Protein AF-A0A2X2JZK0-F1 (afdb_monomer_lite)

Organism: Staphylococcus aureus (NCBI:txid1280)

Structure (mmCIF, N/CA/C/O backbone):
data_AF-A0A2X2JZK0-F1
#
_entry.id   AF-A0A2X2JZK0-F1
#
loop_
_atom_site.group_PDB
_atom_site.id
_atom_site.type_symbol
_atom_site.label_atom_id
_atom_site.label_alt_id
_atom_site.label_comp_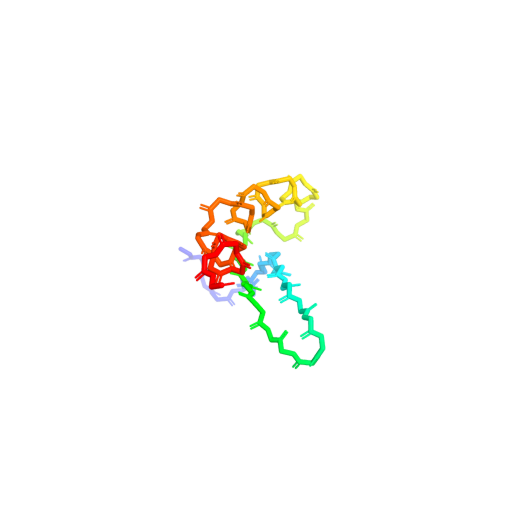id
_atom_site.label_asym_id
_atom_site.label_entity_id
_atom_site.label_seq_id
_atom_site.pdbx_PDB_ins_code
_atom_site.Cartn_x
_atom_site.Cartn_y
_atom_site.Cartn_z
_atom_site.occupancy
_atom_site.B_iso_or_equiv
_atom_site.auth_seq_id
_atom_site.auth_comp_id
_atom_site.auth_asym_id
_atom_site.auth_atom_id
_atom_site.pdbx_PDB_model_num
ATOM 1 N N . MET A 1 1 ? 1.868 -16.061 -18.260 1.00 52.56 1 MET A N 1
ATOM 2 C CA . MET A 1 1 ? 2.645 -16.486 -17.067 1.00 52.56 1 MET A CA 1
ATOM 3 C C . MET A 1 1 ? 3.265 -17.854 -17.359 1.00 52.56 1 MET A C 1
ATOM 5 O O . MET A 1 1 ? 2.574 -18.668 -17.953 1.00 52.56 1 MET A O 1
ATOM 9 N N . LYS A 1 2 ? 4.545 -18.099 -17.029 1.00 54.94 2 LYS A N 1
ATOM 10 C CA . LYS A 1 2 ? 5.237 -19.390 -17.261 1.00 54.94 2 LYS A CA 1
ATOM 11 C C . LYS A 1 2 ? 5.123 -20.292 -16.016 1.00 54.94 2 LYS A C 1
ATOM 13 O O . LYS A 1 2 ? 5.467 -19.828 -14.935 1.00 54.94 2 LYS A O 1
ATOM 18 N N . ASN A 1 3 ? 4.630 -21.526 -16.182 1.00 59.88 3 ASN A N 1
ATOM 19 C CA . ASN A 1 3 ? 4.604 -22.678 -15.250 1.00 59.88 3 ASN A CA 1
ATOM 20 C C . ASN A 1 3 ? 4.846 -22.429 -13.740 1.00 59.88 3 ASN A C 1
ATOM 22 O O . ASN A 1 3 ? 5.712 -23.063 -13.148 1.00 59.88 3 ASN A O 1
ATOM 26 N N . GLY A 1 4 ? 4.084 -21.544 -13.089 1.00 61.72 4 GLY A N 1
ATOM 27 C CA . GLY A 1 4 ? 3.964 -21.506 -11.619 1.00 61.72 4 GLY A CA 1
ATOM 28 C C . GLY A 1 4 ? 5.241 -21.258 -10.791 1.00 61.72 4 GLY A C 1
ATOM 29 O O . GLY A 1 4 ? 5.174 -21.313 -9.568 1.00 61.72 4 GLY A O 1
ATOM 30 N N . GLN A 1 5 ? 6.391 -20.971 -11.409 1.00 64.38 5 GLN A N 1
ATOM 31 C CA . GLN A 1 5 ? 7.688 -20.879 -10.719 1.00 64.38 5 GLN A CA 1
ATOM 32 C C . GLN A 1 5 ? 7.917 -19.526 -10.020 1.00 64.38 5 GLN A C 1
ATOM 34 O O . GLN A 1 5 ? 8.746 -19.415 -9.119 1.00 64.38 5 GLN A O 1
ATOM 39 N N . LEU A 1 6 ? 7.177 -18.487 -10.407 1.00 65.06 6 LEU A N 1
ATOM 40 C CA . LEU A 1 6 ? 7.298 -17.144 -9.842 1.00 65.06 6 LEU A CA 1
ATOM 41 C C . LEU A 1 6 ? 6.155 -16.900 -8.855 1.00 65.06 6 LEU A C 1
ATOM 43 O O . LEU A 1 6 ? 5.003 -16.753 -9.263 1.00 65.06 6 LEU A O 1
ATOM 47 N N . LYS A 1 7 ? 6.476 -16.830 -7.555 1.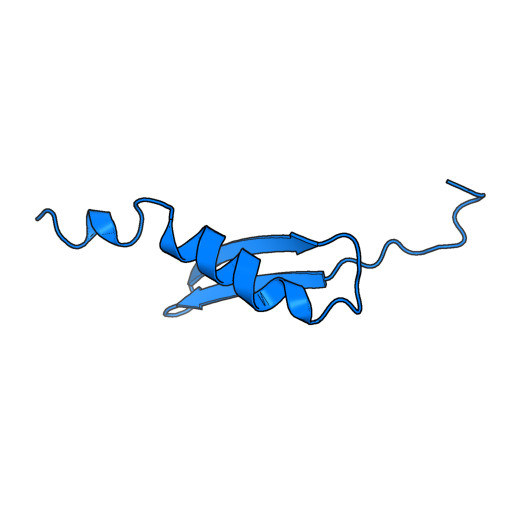00 65.88 7 LYS A N 1
ATOM 48 C CA . LYS A 1 7 ? 5.556 -16.260 -6.562 1.00 65.88 7 LYS A CA 1
ATOM 49 C C . LYS A 1 7 ? 5.344 -14.788 -6.940 1.00 65.88 7 LYS A C 1
ATOM 51 O O . LYS A 1 7 ? 6.338 -14.061 -7.008 1.00 65.88 7 LYS A O 1
ATOM 56 N N . PRO A 1 8 ? 4.110 -14.334 -7.215 1.00 69.50 8 PRO A N 1
ATOM 57 C CA . PRO A 1 8 ? 3.882 -12.925 -7.485 1.00 69.50 8 PRO A CA 1
ATOM 58 C C . PRO A 1 8 ? 4.237 -12.138 -6.222 1.00 69.50 8 PRO A C 1
ATOM 60 O O . PRO A 1 8 ? 3.764 -12.453 -5.130 1.00 69.50 8 PRO A O 1
ATOM 63 N N . ARG A 1 9 ? 5.129 -11.158 -6.359 1.00 81.44 9 ARG A N 1
ATOM 64 C CA . ARG A 1 9 ? 5.554 -10.292 -5.262 1.00 81.44 9 ARG A CA 1
ATOM 65 C C . ARG A 1 9 ? 5.037 -8.899 -5.577 1.00 81.44 9 ARG A C 1
ATOM 67 O O . ARG A 1 9 ? 5.379 -8.351 -6.616 1.00 81.44 9 ARG A O 1
ATOM 74 N N . TYR A 1 10 ? 4.224 -8.364 -4.682 1.00 89.38 10 TYR A N 1
ATOM 75 C CA . TYR A 1 10 ? 3.699 -7.008 -4.764 1.00 89.38 10 TYR A CA 1
ATOM 76 C C . TYR A 1 10 ? 4.362 -6.154 -3.687 1.00 89.38 10 TYR A C 1
ATOM 78 O O . TYR A 1 10 ? 4.784 -6.674 -2.650 1.00 89.38 10 TYR A O 1
ATOM 86 N N . ASN A 1 11 ? 4.455 -4.855 -3.929 1.00 91.50 11 ASN A N 1
ATOM 87 C CA . ASN A 1 11 ? 4.726 -3.881 -2.886 1.00 91.50 11 ASN A CA 1
ATOM 88 C C . ASN A 1 11 ? 3.370 -3.436 -2.316 1.00 91.50 11 ASN A C 1
ATOM 90 O O . ASN A 1 11 ? 2.607 -2.749 -2.991 1.00 91.50 11 ASN A O 1
ATOM 94 N N . LEU A 1 12 ? 3.046 -3.925 -1.118 1.00 91.75 12 LEU A N 1
ATOM 95 C CA . LEU A 1 12 ? 1.814 -3.619 -0.394 1.00 91.75 12 LEU A CA 1
ATOM 96 C C . LEU A 1 12 ? 2.078 -2.454 0.560 1.00 91.75 12 LEU A C 1
ATOM 98 O O . LEU A 1 12 ? 2.927 -2.568 1.445 1.00 91.75 12 LEU A O 1
ATOM 102 N N . GLN A 1 13 ? 1.324 -1.370 0.406 1.00 93.81 13 GLN A N 1
ATOM 103 C CA . GLN A 1 13 ? 1.359 -0.228 1.316 1.00 93.81 13 GLN A CA 1
ATOM 104 C C . GLN A 1 13 ? 0.036 -0.121 2.069 1.00 93.81 13 GLN A C 1
ATOM 106 O O . GLN A 1 13 ? -1.033 -0.305 1.490 1.00 93.81 13 GLN A O 1
ATOM 111 N N . ILE A 1 14 ? 0.114 0.143 3.374 1.00 94.19 14 ILE A N 1
ATOM 112 C CA . ILE A 1 14 ? -1.040 0.202 4.274 1.00 94.19 14 ILE A CA 1
ATOM 113 C C . ILE A 1 14 ? -0.902 1.452 5.141 1.00 94.19 14 ILE A C 1
ATOM 115 O O . ILE A 1 14 ? 0.137 1.667 5.764 1.00 94.19 14 ILE A O 1
ATOM 119 N N . ALA A 1 15 ? -1.959 2.258 5.199 1.00 93.19 15 ALA A N 1
ATOM 120 C CA . ALA A 1 15 ? -2.062 3.397 6.097 1.00 93.19 15 ALA A CA 1
ATOM 121 C C . ALA A 1 15 ? -2.959 3.026 7.275 1.00 93.19 15 ALA A C 1
ATOM 123 O O . ALA A 1 15 ? -4.120 2.655 7.088 1.00 93.19 15 ALA A O 1
ATOM 124 N N . THR A 1 16 ? -2.426 3.136 8.489 1.00 92.88 16 THR A N 1
ATOM 125 C CA . THR A 1 16 ? -3.151 2.814 9.721 1.00 92.88 16 THR A CA 1
ATOM 126 C C . THR A 1 16 ? -3.158 3.992 10.681 1.00 92.88 16 THR A C 1
ATOM 128 O O . THR A 1 16 ? -2.136 4.658 10.841 1.00 92.88 16 THR A O 1
ATOM 131 N N . ASN A 1 17 ? -4.268 4.213 11.378 1.00 91.44 17 ASN A N 1
ATOM 132 C CA . ASN A 1 17 ? -4.362 5.178 12.469 1.00 91.44 17 ASN A CA 1
ATOM 133 C C . ASN A 1 17 ? -5.162 4.576 13.623 1.00 91.44 17 ASN A C 1
ATOM 135 O O . ASN A 1 17 ? -6.212 3.987 13.394 1.00 91.44 17 ASN A O 1
ATOM 139 N N . SER A 1 18 ? -4.661 4.714 14.852 1.00 93.88 18 SER A N 1
ATOM 140 C CA . SER A 1 18 ? -5.347 4.244 16.063 1.00 93.88 18 SER A CA 1
ATOM 141 C C . SER A 1 18 ? -5.876 2.803 15.950 1.00 93.88 18 SER A C 1
ATOM 143 O O . SER A 1 18 ? -7.008 2.512 16.313 1.00 93.88 18 SER A O 1
A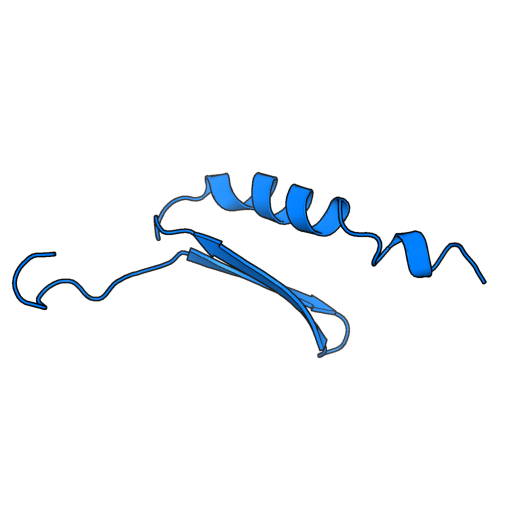TOM 145 N N . GLN A 1 19 ? -5.047 1.897 15.412 1.00 93.12 19 GLN A N 1
ATOM 146 C CA . GLN A 1 19 ? -5.361 0.474 15.177 1.00 93.12 19 GLN A CA 1
ATOM 147 C C . GLN A 1 19 ? -6.368 0.185 14.045 1.00 93.12 19 GLN A C 1
ATOM 149 O O . GLN A 1 19 ? -6.668 -0.978 13.786 1.00 93.12 19 GLN A O 1
ATOM 154 N N . PHE A 1 20 ? -6.830 1.198 13.313 1.00 92.06 20 PHE A N 1
ATOM 155 C CA . PHE A 1 20 ? -7.680 1.030 12.134 1.00 92.06 20 PHE A CA 1
ATOM 156 C C . PHE A 1 20 ? -6.879 1.154 10.841 1.00 92.06 20 PHE A C 1
ATOM 158 O O . PHE A 1 20 ? -5.989 1.999 10.729 1.00 92.06 20 PHE A O 1
ATOM 165 N N . VAL A 1 21 ? -7.222 0.335 9.844 1.00 90.69 21 VAL A N 1
ATOM 166 C CA . VAL A 1 21 ? -6.719 0.481 8.472 1.00 90.69 21 VAL A CA 1
ATOM 167 C C . VAL A 1 21 ? -7.560 1.537 7.765 1.00 90.69 21 VAL A C 1
ATOM 169 O O . VAL A 1 21 ? -8.770 1.378 7.634 1.00 90.69 21 VAL A O 1
ATOM 172 N N . LEU A 1 22 ? -6.918 2.612 7.317 1.00 91.00 22 LEU A N 1
ATOM 173 C CA . LEU A 1 22 ? -7.568 3.727 6.628 1.00 91.00 22 LEU A CA 1
ATOM 174 C C . LEU A 1 22 ? -7.500 3.591 5.105 1.00 91.00 22 LEU A C 1
ATOM 176 O O . LEU A 1 22 ? -8.399 4.044 4.406 1.00 91.00 22 LEU A O 1
ATOM 180 N N . SER A 1 23 ? -6.423 2.997 4.586 1.00 91.81 23 SER A N 1
ATOM 181 C CA . SER A 1 23 ? -6.221 2.781 3.152 1.00 91.81 23 SER A CA 1
ATOM 182 C C . SER A 1 23 ? -5.175 1.696 2.904 1.00 91.81 23 SER A C 1
ATOM 184 O O . SER A 1 23 ? -4.302 1.461 3.745 1.00 91.81 23 SER A O 1
ATOM 186 N N . TYR A 1 24 ? -5.254 1.045 1.746 1.00 93.19 24 TYR A N 1
ATOM 187 C CA . TYR A 1 24 ? -4.260 0.096 1.260 1.00 93.19 24 TYR A CA 1
ATOM 188 C C . TYR A 1 24 ? -4.120 0.203 -0.262 1.00 93.19 24 TYR A C 1
ATOM 190 O O . TYR A 1 24 ? -5.095 0.501 -0.950 1.00 93.19 24 TYR A O 1
ATOM 198 N N . ASP A 1 25 ? -2.922 -0.070 -0.782 1.00 92.88 25 ASP A N 1
ATOM 199 C CA . ASP A 1 25 ? -2.669 -0.149 -2.224 1.00 92.88 25 ASP A CA 1
ATOM 200 C C . ASP A 1 25 ? -1.603 -1.211 -2.555 1.00 92.88 25 ASP A C 1
ATOM 202 O O . ASP A 1 25 ? -0.749 -1.548 -1.726 1.00 92.88 25 ASP A O 1
ATOM 206 N N . LEU A 1 26 ? -1.676 -1.765 -3.766 1.00 92.12 26 LEU A N 1
ATOM 207 C CA . LEU A 1 26 ? -0.878 -2.896 -4.241 1.00 92.12 26 LEU A CA 1
ATOM 208 C C . LEU A 1 26 ? -0.161 -2.545 -5.546 1.00 92.12 26 LEU A C 1
ATOM 210 O O . LEU A 1 26 ? -0.764 -2.478 -6.615 1.00 92.12 26 LEU A O 1
ATOM 214 N N . PHE A 1 27 ? 1.165 -2.447 -5.484 1.00 91.75 27 PHE A N 1
ATOM 215 C CA . PHE A 1 27 ? 1.998 -2.189 -6.655 1.00 91.75 27 PHE A CA 1
ATOM 216 C C . PHE A 1 27 ? 2.645 -3.479 -7.164 1.00 91.75 27 PHE A C 1
ATOM 218 O O . PHE A 1 27 ? 3.204 -4.264 -6.400 1.00 91.75 27 PHE A O 1
ATOM 225 N N . GLN A 1 28 ? 2.604 -3.696 -8.479 1.00 88.56 28 GLN A N 1
ATOM 226 C CA . GLN A 1 28 ? 3.112 -4.915 -9.129 1.00 88.56 28 GLN A CA 1
ATOM 227 C C . GLN A 1 28 ? 4.628 -5.105 -8.998 1.00 88.56 28 GLN A C 1
ATOM 229 O O . GLN A 1 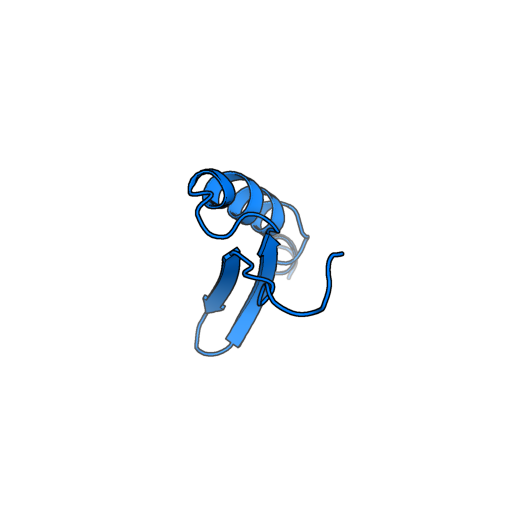28 ? 5.105 -6.236 -9.027 1.00 88.56 28 GLN A O 1
ATOM 234 N N . ASN A 1 29 ? 5.381 -4.012 -8.846 1.00 88.75 29 ASN A N 1
ATOM 235 C CA . ASN A 1 29 ? 6.834 -4.046 -8.746 1.00 88.75 29 ASN A CA 1
ATOM 236 C C . ASN A 1 29 ? 7.267 -4.047 -7.272 1.00 88.75 29 ASN A C 1
ATOM 238 O O . ASN A 1 29 ? 7.184 -3.018 -6.601 1.00 88.75 29 ASN A O 1
ATOM 242 N N . PRO A 1 30 ? 7.778 -5.170 -6.750 1.00 83.88 30 PRO A N 1
ATOM 243 C CA . PRO A 1 30 ? 7.999 -5.343 -5.316 1.00 83.88 30 PRO A CA 1
ATOM 244 C C . PRO A 1 30 ? 9.177 -4.550 -4.742 1.00 83.88 30 PRO A C 1
ATOM 246 O O . PRO A 1 30 ? 9.264 -4.385 -3.530 1.00 83.88 30 PRO A O 1
ATOM 249 N N . THR A 1 31 ? 10.097 -4.098 -5.594 1.00 86.75 31 THR A N 1
ATOM 250 C CA . THR A 1 31 ? 11.298 -3.341 -5.201 1.00 86.75 31 THR A CA 1
ATOM 251 C C . THR A 1 31 ? 11.194 -1.869 -5.611 1.00 86.75 31 THR A C 1
ATOM 253 O O . THR A 1 31 ? 12.164 -1.126 -5.503 1.00 86.75 31 THR A O 1
ATOM 256 N N . ASP A 1 32 ? 10.037 -1.433 -6.118 1.00 89.62 32 ASP A N 1
ATOM 257 C CA . ASP A 1 32 ? 9.848 -0.046 -6.528 1.00 89.62 32 ASP A CA 1
ATOM 258 C C . ASP A 1 32 ? 9.604 0.855 -5.311 1.00 89.62 32 ASP A C 1
ATOM 260 O O . ASP A 1 32 ? 8.515 0.885 -4.730 1.00 89.62 32 ASP A O 1
ATOM 264 N N . THR A 1 33 ? 10.640 1.605 -4.937 1.00 89.00 33 THR A N 1
ATOM 265 C CA . THR A 1 33 ? 10.625 2.560 -3.823 1.00 89.00 33 THR A CA 1
ATOM 266 C C . THR A 1 33 ? 9.959 3.891 -4.174 1.00 89.00 33 THR A C 1
ATOM 268 O O . THR A 1 33 ? 9.704 4.696 -3.282 1.00 89.00 33 THR A O 1
ATOM 271 N N . ARG A 1 34 ? 9.633 4.141 -5.451 1.00 93.44 34 ARG A N 1
ATOM 272 C CA . ARG A 1 34 ? 8.980 5.385 -5.903 1.00 93.44 34 ARG A CA 1
ATOM 273 C C . ARG A 1 34 ? 7.472 5.382 -5.675 1.00 93.44 34 ARG A C 1
ATOM 275 O O . ARG A 1 34 ? 6.821 6.394 -5.905 1.00 93.44 34 ARG A O 1
ATOM 282 N N . THR A 1 35 ? 6.927 4.267 -5.202 1.00 92.75 35 THR A N 1
ATOM 283 C CA . THR A 1 35 ? 5.495 4.043 -4.969 1.00 92.75 35 THR A CA 1
ATOM 284 C C . THR A 1 35 ? 4.944 4.780 -3.743 1.00 92.75 35 THR A C 1
ATOM 286 O O . THR A 1 35 ? 3.730 4.861 -3.584 1.00 92.75 35 THR A O 1
ATOM 289 N N . LEU A 1 36 ? 5.792 5.358 -2.882 1.00 91.31 36 LEU A N 1
ATOM 290 C CA . LEU A 1 36 ? 5.334 6.109 -1.705 1.00 91.31 36 LEU A CA 1
ATOM 291 C C . LEU A 1 36 ? 4.623 7.419 -2.082 1.00 91.31 36 LEU A C 1
ATOM 293 O O . LEU A 1 36 ? 3.570 7.726 -1.537 1.00 91.31 36 LEU A O 1
ATOM 297 N N . ILE A 1 37 ? 5.173 8.185 -3.031 1.00 93.12 37 ILE A N 1
ATOM 298 C CA . ILE A 1 37 ? 4.560 9.439 -3.499 1.00 93.12 37 ILE A CA 1
ATOM 299 C C . ILE A 1 37 ? 3.154 9.190 -4.077 1.00 93.12 37 ILE A C 1
ATOM 301 O O . ILE A 1 37 ? 2.220 9.829 -3.595 1.00 93.12 37 ILE A O 1
ATOM 305 N N . PRO A 1 38 ? 2.948 8.262 -5.038 1.00 91.19 38 PRO A N 1
ATOM 306 C CA . PRO A 1 38 ? 1.612 7.997 -5.562 1.00 91.19 38 PRO A CA 1
ATOM 307 C C . P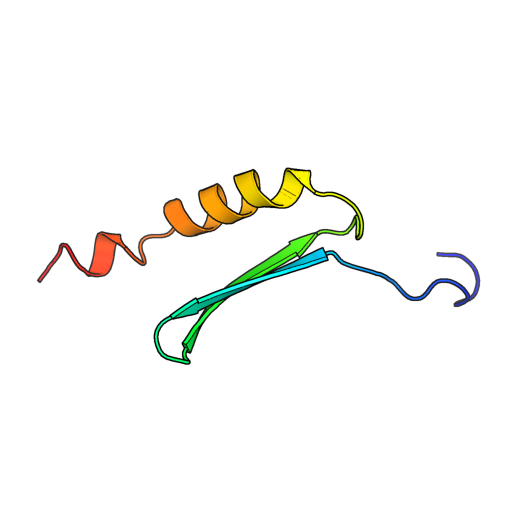RO A 1 38 ? 0.661 7.426 -4.502 1.00 91.19 38 PRO A C 1
ATOM 309 O O . PRO A 1 38 ? -0.508 7.796 -4.512 1.00 91.19 38 PRO A O 1
ATOM 312 N N . PHE A 1 39 ? 1.139 6.614 -3.550 1.00 91.62 39 PHE A N 1
ATOM 313 C CA . PHE A 1 39 ? 0.323 6.143 -2.423 1.00 91.62 39 PHE A CA 1
ATOM 314 C C . PHE A 1 39 ? -0.171 7.299 -1.536 1.00 91.62 39 PHE A C 1
ATOM 316 O O . PHE A 1 39 ? -1.353 7.372 -1.201 1.00 91.62 39 PHE A O 1
ATOM 323 N N . LEU A 1 40 ? 0.703 8.255 -1.204 1.00 90.31 40 LEU A N 1
ATOM 324 C CA . LEU A 1 40 ? 0.317 9.446 -0.444 1.00 90.31 40 LEU A CA 1
ATOM 325 C C . LEU A 1 40 ? -0.651 10.327 -1.236 1.00 90.31 40 LEU A C 1
ATOM 327 O O . LEU A 1 40 ? -1.658 10.757 -0.685 1.00 90.31 40 LEU A O 1
ATOM 331 N N . THR A 1 41 ? -0.407 10.549 -2.529 1.00 89.38 41 THR A N 1
ATOM 332 C CA . THR A 1 41 ? -1.342 11.275 -3.402 1.00 89.38 41 THR A CA 1
ATOM 333 C C . THR A 1 41 ? -2.713 10.594 -3.441 1.00 89.38 41 THR A C 1
ATOM 335 O O . THR A 1 41 ? -3.729 11.274 -3.328 1.00 89.38 41 THR A O 1
ATOM 338 N N . MET A 1 42 ? -2.758 9.260 -3.516 1.00 85.19 42 MET A N 1
ATOM 339 C CA . MET A 1 42 ? -4.001 8.489 -3.478 1.00 85.19 42 MET A CA 1
ATOM 340 C C . MET A 1 42 ? -4.758 8.662 -2.158 1.00 85.19 42 MET A C 1
ATOM 342 O O . MET A 1 42 ? -5.979 8.706 -2.199 1.00 85.19 42 MET A O 1
ATOM 346 N N . ILE A 1 43 ? -4.072 8.768 -1.012 1.00 85.00 43 ILE A N 1
ATOM 347 C CA . ILE A 1 43 ? -4.691 8.933 0.321 1.00 85.00 43 ILE A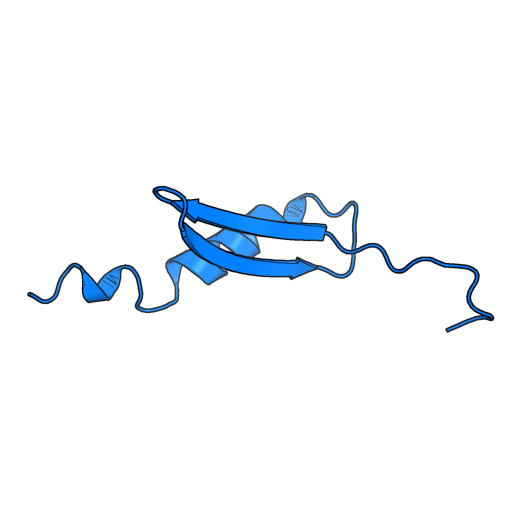 CA 1
ATOM 348 C C . ILE A 1 43 ? -5.025 10.392 0.643 1.00 85.00 43 ILE A C 1
ATOM 350 O O . ILE A 1 43 ? -5.936 10.652 1.425 1.00 85.00 43 ILE A O 1
ATOM 354 N N . GLN A 1 44 ? -4.324 11.357 0.049 1.00 75.75 44 GLN A N 1
ATOM 355 C CA . GLN A 1 44 ? -4.655 12.774 0.202 1.00 75.75 44 GLN A CA 1
ATOM 356 C C . GLN A 1 44 ? -5.853 13.203 -0.655 1.00 75.75 44 GLN A C 1
ATOM 358 O O . GLN A 1 44 ? -6.492 14.202 -0.332 1.00 75.75 44 GLN A O 1
ATOM 363 N N . ILE A 1 45 ? -6.161 12.469 -1.729 1.00 59.75 45 ILE A N 1
ATOM 364 C CA . ILE A 1 45 ? -7.214 12.812 -2.695 1.00 59.75 45 ILE A CA 1
ATOM 365 C C . ILE A 1 45 ? -8.611 12.177 -2.454 1.00 59.75 45 ILE A C 1
ATOM 367 O O . ILE A 1 45 ? -9.559 12.656 -3.077 1.00 59.75 45 ILE A O 1
ATOM 371 N N . PRO A 1 46 ? -8.885 11.221 -1.541 1.00 50.84 46 PRO A N 1
ATOM 372 C CA . PRO A 1 46 ? -10.248 10.842 -1.231 1.00 50.84 46 PRO A CA 1
ATOM 373 C C . PRO A 1 46 ? -10.741 11.656 -0.034 1.00 50.84 46 PRO A C 1
ATOM 375 O O . PRO A 1 46 ? -10.049 11.904 0.951 1.00 50.84 46 PRO A O 1
ATOM 378 N N . SER A 1 47 ? -12.004 12.019 -0.114 1.00 51.62 47 SER A N 1
ATOM 379 C CA . SER A 1 47 ? -12.848 12.796 0.793 1.00 51.62 47 SER A CA 1
ATOM 380 C C . SER A 1 47 ? -12.902 12.338 2.268 1.00 51.62 47 SER A C 1
ATOM 382 O O . SER A 1 47 ? -13.767 12.789 3.011 1.00 51.62 47 SER A O 1
ATOM 384 N N . VAL A 1 48 ? -12.004 11.457 2.720 1.00 50.56 48 VAL A N 1
ATOM 385 C CA . VAL A 1 48 ? -11.894 10.953 4.098 1.00 50.56 48 VAL A CA 1
ATOM 386 C C . VAL A 1 48 ? -11.347 12.026 5.047 1.00 50.56 48 VAL A C 1
ATOM 388 O O . VAL A 1 48 ? -11.763 12.083 6.198 1.00 50.56 48 VAL A O 1
ATOM 391 N N . ILE A 1 49 ? -10.484 12.934 4.572 1.00 49.81 49 ILE A N 1
ATOM 392 C CA . ILE A 1 49 ? -10.023 14.084 5.380 1.00 49.81 49 ILE A CA 1
ATOM 393 C C . ILE A 1 49 ? -11.030 15.246 5.313 1.00 49.81 49 ILE A C 1
ATOM 395 O O . ILE A 1 49 ? -11.190 15.992 6.276 1.00 49.81 49 ILE A O 1
ATOM 399 N N . THR A 1 50 ? -11.789 15.371 4.221 1.00 47.84 50 THR A N 1
ATOM 400 C CA . THR A 1 50 ? -12.812 16.421 4.066 1.00 47.84 50 THR A CA 1
ATOM 401 C C . THR A 1 50 ? -14.066 16.163 4.912 1.00 47.84 50 THR A C 1
ATOM 403 O O . THR A 1 50 ? -14.751 17.113 5.275 1.00 47.84 50 THR A O 1
ATOM 406 N N . GLY A 1 51 ? -14.336 14.909 5.298 1.00 45.94 51 GLY A N 1
ATOM 407 C CA . GLY A 1 51 ? -15.423 14.558 6.223 1.00 45.94 51 GLY A CA 1
ATOM 408 C C . GLY A 1 51 ? -15.199 14.990 7.678 1.00 45.94 51 GLY A C 1
ATOM 409 O O . GLY A 1 51 ? -16.139 14.960 8.461 1.00 45.94 51 GLY A O 1
ATOM 410 N N . VAL A 1 52 ? -13.984 15.419 8.043 1.00 53.25 52 VAL A N 1
ATOM 411 C CA . VAL A 1 52 ? -13.673 15.975 9.378 1.00 53.25 52 VAL A CA 1
ATOM 412 C C . VAL A 1 52 ? -13.786 17.511 9.396 1.00 53.25 52 VAL A C 1
ATOM 414 O O . VAL A 1 52 ? -13.838 18.112 10.461 1.00 53.25 52 VAL A O 1
ATOM 417 N N . TYR A 1 53 ? -13.904 18.158 8.230 1.00 45.94 53 TYR A N 1
ATOM 418 C CA . TYR A 1 53 ? -14.112 19.610 8.103 1.00 45.94 53 TYR A CA 1
ATOM 419 C C . TYR A 1 53 ? -15.551 19.992 7.706 1.00 45.94 53 TYR A C 1
ATOM 421 O O . TYR A 1 53 ? -15.795 21.116 7.270 1.00 45.94 53 TYR A O 1
ATOM 429 N N . CYS A 1 54 ? -16.517 19.083 7.866 1.00 43.28 54 CYS A N 1
ATOM 430 C CA . CYS A 1 54 ? -17.941 19.404 7.774 1.00 43.28 54 CYS A CA 1
ATOM 431 C C . CYS A 1 54 ? -18.731 18.672 8.873 1.00 43.28 54 CYS A C 1
ATOM 433 O O . CYS A 1 54 ? -19.442 17.706 8.610 1.00 43.28 54 CYS A O 1
ATOM 435 N N . SER A 1 55 ? -18.563 19.140 10.112 1.00 46.00 55 SER A N 1
ATOM 436 C CA . SER A 1 55 ? -19.558 19.108 11.195 1.00 46.00 55 SER A CA 1
ATOM 437 C C . SER A 1 55 ? -19.207 20.170 12.226 1.00 46.00 55 SER A C 1
ATOM 439 O O . SER A 1 55 ? -18.025 20.156 12.643 1.00 46.00 55 SER A O 1
#

Sequence (55 aa):
MKNGQLKPRYNLQIATNSQFVLSYDLFQNPTDTRTLIPFLTMIQIPSVITGVYCS

Secondary structure (DSSP, 8-state):
--TT-S----EEEEEEETTEEEEEEEES-TT-GGGHHHHHHHHHSSTTTGGGS--

pLDDT: mean 77.94, std 17.77, range [43.28, 94.19]

Foldseek 3Di:
DPDPPDDQAWCKDFDDDPNDTPDIDTHRDNPDPVVPVVVVVVSVPDCPVVVVVPD

Radius of gyration: 15.36 Å; chains: 1; bounding box: 31×42×33 Å